Protein AF-A0A1Q6X2Y1-F1 (afdb_monomer)

Mean predicted aligned error: 16.93 Å

pLDDT: mean 74.64, std 21.38, range [36.81, 98.31]

Sequence (107 aa):
MPIQANPRLLVFLVLGSVIAPLLVGLHAPLAQNASTTNQPTFYRDVLPILERHCQSCHRSGGIAPMPFETYEETHPFAEAIRRATLAKSMPPWFADPNVGKFPMTHH

Secondary structure (DSSP, 8-state):
------HHHHHHHHSSSSSSSSSSS----------------IIIIIHHHHHHHTTTTSSTTSSSSS--SSHHHHGGGHHHHHHHHHTT--S-TT--TTSS-------

Structure (mmCIF, N/CA/C/O backbone):
data_AF-A0A1Q6X2Y1-F1
#
_entry.id   AF-A0A1Q6X2Y1-F1
#
loop_
_atom_site.group_PDB
_atom_site.id
_atom_site.type_symbol
_atom_site.label_atom_id
_atom_site.label_alt_id
_atom_site.label_comp_id
_atom_site.label_asym_id
_atom_site.label_entity_id
_atom_site.label_seq_id
_atom_site.pdbx_PDB_ins_code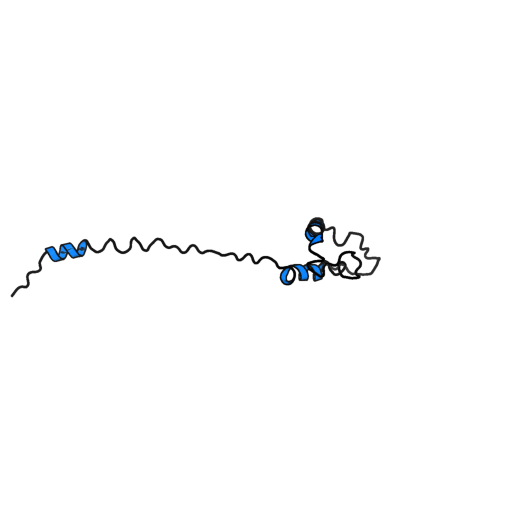
_atom_site.Cartn_x
_atom_site.Cartn_y
_atom_site.Cartn_z
_atom_site.occupancy
_atom_site.B_iso_or_equiv
_atom_site.auth_seq_id
_atom_site.auth_comp_id
_atom_site.auth_asym_id
_atom_site.auth_atom_id
_atom_site.pdbx_PDB_model_num
ATOM 1 N N . MET A 1 1 ? -98.135 -31.931 10.177 1.00 46.22 1 MET A N 1
ATOM 2 C CA . MET A 1 1 ? -98.564 -30.534 9.943 1.00 46.22 1 MET A CA 1
ATOM 3 C C . MET A 1 1 ? -97.370 -29.774 9.373 1.00 46.22 1 MET A C 1
ATOM 5 O O . MET A 1 1 ? -96.287 -29.928 9.924 1.00 46.22 1 MET A O 1
ATOM 9 N N . PRO A 1 2 ? -97.518 -29.112 8.214 1.00 47.09 2 PRO A N 1
ATOM 10 C CA . PRO A 1 2 ? -96.411 -28.743 7.332 1.00 47.09 2 PRO A CA 1
ATOM 11 C C . PRO A 1 2 ? -95.747 -27.427 7.751 1.00 47.09 2 PRO A C 1
ATOM 13 O O . PRO A 1 2 ? -96.415 -26.403 7.862 1.00 47.09 2 PRO A O 1
ATOM 16 N N . ILE A 1 3 ? -94.424 -27.435 7.928 1.00 56.09 3 ILE A N 1
ATOM 17 C CA . ILE A 1 3 ? -93.633 -26.202 7.967 1.00 56.09 3 ILE A CA 1
ATOM 18 C C . ILE A 1 3 ? -93.302 -25.858 6.513 1.00 56.09 3 ILE A C 1
ATOM 20 O O . ILE A 1 3 ? -92.498 -26.510 5.852 1.00 56.09 3 ILE A O 1
ATOM 24 N N . GLN A 1 4 ? -94.030 -24.870 6.012 1.00 55.09 4 GLN A N 1
ATOM 25 C CA . GLN A 1 4 ? -93.979 -24.312 4.669 1.00 55.09 4 GLN A CA 1
ATOM 26 C C . GLN A 1 4 ? -92.621 -23.624 4.440 1.00 55.09 4 GLN A C 1
ATOM 28 O O . GLN A 1 4 ? -92.321 -22.603 5.058 1.00 55.09 4 GLN A O 1
ATOM 33 N N . ALA A 1 5 ? -91.778 -24.187 3.570 1.00 55.31 5 ALA A N 1
ATOM 34 C CA . ALA A 1 5 ? -90.505 -23.578 3.188 1.00 55.31 5 ALA A CA 1
ATOM 35 C C . ALA A 1 5 ? -90.762 -22.325 2.333 1.00 55.31 5 ALA A C 1
ATOM 37 O O . ALA A 1 5 ? -91.390 -22.390 1.276 1.00 55.31 5 ALA A O 1
ATOM 38 N N . ASN A 1 6 ? -90.306 -21.170 2.817 1.00 53.06 6 ASN A N 1
ATOM 39 C CA . ASN A 1 6 ? -90.556 -19.870 2.205 1.00 53.06 6 ASN A CA 1
ATOM 40 C C . ASN A 1 6 ? -89.542 -19.629 1.063 1.00 53.06 6 ASN A C 1
ATOM 42 O O . ASN A 1 6 ? -88.346 -19.503 1.342 1.00 53.06 6 ASN A O 1
ATOM 46 N N . PRO A 1 7 ? -89.964 -19.530 -0.215 1.00 56.47 7 PRO A N 1
ATOM 47 C CA . PRO A 1 7 ? -89.053 -19.461 -1.366 1.00 56.47 7 PRO A CA 1
ATOM 48 C C . PRO A 1 7 ? -88.219 -18.172 -1.415 1.00 56.47 7 PRO A C 1
ATOM 50 O O . PRO A 1 7 ? -87.266 -18.075 -2.180 1.00 56.47 7 PRO A O 1
ATOM 53 N N . ARG A 1 8 ? -88.527 -17.189 -0.559 1.00 53.28 8 ARG A N 1
ATOM 54 C CA . ARG A 1 8 ? -87.706 -15.986 -0.370 1.00 53.28 8 ARG A CA 1
ATOM 55 C C . ARG A 1 8 ? -86.422 -16.241 0.420 1.00 53.28 8 ARG A C 1
ATOM 57 O O . ARG A 1 8 ? -85.462 -15.505 0.229 1.00 53.28 8 ARG A O 1
ATOM 64 N N . LEU A 1 9 ? -86.368 -17.289 1.247 1.00 48.97 9 LEU A N 1
ATOM 65 C CA . LEU A 1 9 ? -85.156 -17.639 1.999 1.00 48.97 9 LEU A CA 1
ATOM 66 C C . LEU A 1 9 ? -84.069 -18.240 1.088 1.00 48.97 9 LEU A C 1
ATOM 68 O O . LEU A 1 9 ? -82.883 -18.109 1.372 1.00 48.97 9 LEU A O 1
ATOM 72 N N . LEU A 1 10 ? -84.474 -18.832 -0.042 1.00 49.25 10 LEU A N 1
ATOM 73 C CA . LEU A 1 10 ? -83.560 -19.342 -1.067 1.00 49.25 10 LEU A CA 1
ATOM 74 C C . LEU A 1 10 ? -82.913 -18.225 -1.899 1.00 49.25 10 LEU A C 1
ATOM 76 O O . LEU A 1 10 ? -81.782 -18.387 -2.342 1.00 49.25 10 LEU A O 1
ATOM 80 N N . VAL A 1 11 ? -83.576 -17.078 -2.080 1.00 49.34 11 VAL A N 1
ATOM 81 C CA . VAL A 1 11 ? -83.034 -15.980 -2.904 1.00 49.34 11 VAL A CA 1
ATOM 82 C C . VAL A 1 11 ? -81.925 -15.210 -2.174 1.00 49.34 11 VAL A C 1
ATOM 84 O O . VAL A 1 11 ? -80.949 -14.802 -2.800 1.00 49.34 11 VAL A O 1
ATOM 87 N N . PHE A 1 12 ? -82.008 -15.068 -0.846 1.00 44.22 12 PHE A N 1
ATOM 88 C CA . PHE A 1 12 ? -80.966 -14.378 -0.070 1.00 44.22 12 PHE A CA 1
ATOM 89 C C . PHE A 1 12 ? -79.683 -15.201 0.131 1.00 44.22 12 PHE A C 1
ATOM 91 O O . PHE A 1 12 ? -78.634 -14.619 0.394 1.00 44.22 12 PHE A O 1
ATOM 98 N N . LEU A 1 13 ? -79.726 -16.527 -0.048 1.00 50.56 13 LEU A N 1
ATOM 99 C CA . LEU A 1 13 ? -78.538 -17.385 0.054 1.00 50.56 13 LEU A CA 1
ATOM 100 C C . LEU A 1 13 ? -77.669 -17.401 -1.214 1.00 50.56 13 LEU A C 1
ATOM 102 O O . LEU A 1 13 ? -76.506 -17.783 -1.132 1.00 50.56 13 LEU A O 1
ATOM 106 N N . VAL A 1 14 ? -78.185 -16.960 -2.368 1.00 48.66 14 VAL A N 1
ATOM 107 C CA . VAL A 1 14 ? -77.431 -17.002 -3.638 1.00 48.66 14 VAL A CA 1
ATOM 108 C C . VAL A 1 14 ? -76.752 -15.665 -3.971 1.00 48.66 14 VAL A C 1
ATOM 110 O O . VAL A 1 14 ? -75.735 -15.661 -4.658 1.00 48.66 14 VAL A O 1
ATOM 113 N N . LEU A 1 15 ? -77.222 -14.527 -3.443 1.00 50.84 15 LEU A N 1
ATOM 114 C CA . LEU A 1 15 ? -76.590 -13.221 -3.721 1.00 50.84 15 LEU A CA 1
ATOM 115 C C . LEU A 1 15 ? -75.473 -12.811 -2.741 1.00 50.84 15 LEU A C 1
ATOM 117 O O . LEU A 1 15 ? -74.772 -11.836 -2.999 1.00 50.84 15 LEU A O 1
ATOM 121 N N . GLY A 1 16 ? -75.286 -13.524 -1.627 1.00 48.50 16 GLY A N 1
ATOM 122 C CA . GLY A 1 16 ? -74.355 -13.132 -0.558 1.00 48.50 16 GLY A CA 1
ATOM 123 C C . GLY A 1 16 ? -72.954 -13.755 -0.606 1.00 48.50 16 GLY A C 1
ATOM 124 O O . GLY A 1 16 ? -72.201 -13.577 0.346 1.00 48.50 16 GLY A O 1
ATOM 125 N N . SER A 1 17 ? -72.590 -14.515 -1.648 1.00 53.91 17 SER A N 1
ATOM 126 C CA . SER A 1 17 ? -71.374 -15.357 -1.636 1.00 53.91 17 SER A CA 1
ATOM 127 C C . SER A 1 17 ? -70.460 -15.201 -2.860 1.00 53.91 17 SER A C 1
ATOM 129 O O . SER A 1 17 ? -69.799 -16.146 -3.272 1.00 53.91 17 SER A O 1
ATOM 131 N N . VAL A 1 18 ? -70.386 -14.007 -3.461 1.00 49.06 18 VAL A N 1
ATOM 132 C CA . VAL A 1 18 ? -69.416 -13.766 -4.557 1.00 49.06 18 VAL A CA 1
ATOM 133 C C . VAL A 1 18 ? -68.519 -12.541 -4.345 1.00 49.06 18 VAL A C 1
ATOM 135 O O . VAL A 1 18 ? -67.641 -12.282 -5.157 1.00 49.06 18 VAL A O 1
ATOM 138 N N . ILE A 1 19 ? -68.647 -11.807 -3.232 1.00 53.00 19 ILE A N 1
ATOM 139 C CA . ILE A 1 19 ? -67.833 -10.591 -2.992 1.00 53.00 19 ILE A CA 1
ATOM 140 C C . ILE A 1 19 ? -66.670 -10.833 -2.001 1.00 53.00 19 ILE A C 1
ATOM 142 O O . ILE A 1 19 ? -65.950 -9.909 -1.646 1.00 53.00 19 ILE A O 1
ATOM 146 N N . ALA A 1 20 ? -66.434 -12.068 -1.543 1.00 50.47 20 ALA A N 1
ATOM 147 C CA . ALA A 1 20 ? -65.526 -12.306 -0.413 1.00 50.47 20 ALA A CA 1
ATOM 148 C C . ALA A 1 20 ? -64.067 -12.727 -0.714 1.00 50.47 20 ALA A C 1
ATOM 150 O O . ALA A 1 20 ? -63.268 -12.581 0.207 1.00 50.47 20 ALA A O 1
ATOM 151 N N . PRO A 1 21 ? -63.633 -13.180 -1.914 1.00 45.81 21 PRO A N 1
ATOM 152 C CA . PRO A 1 21 ? -62.208 -13.467 -2.108 1.00 45.81 21 PRO A CA 1
ATOM 153 C C . PRO A 1 21 ? -61.522 -12.611 -3.184 1.00 45.81 21 PRO A C 1
ATOM 155 O O . PRO A 1 21 ? -60.437 -12.976 -3.621 1.00 45.81 21 PRO A O 1
ATOM 158 N N . LEU A 1 22 ? -62.091 -11.481 -3.628 1.00 49.91 22 LEU A N 1
ATOM 159 C CA . LEU A 1 22 ? -61.443 -10.651 -4.664 1.00 49.91 22 LEU A CA 1
ATOM 160 C C . LEU A 1 22 ? -60.497 -9.559 -4.119 1.00 49.91 22 LEU A C 1
ATOM 162 O O . LEU A 1 22 ? -59.843 -8.877 -4.898 1.00 49.91 22 LEU A O 1
ATOM 166 N N . LEU A 1 23 ? -60.368 -9.401 -2.796 1.00 53.59 23 LEU A N 1
ATOM 167 C CA . LEU A 1 23 ? -59.467 -8.407 -2.179 1.00 53.59 23 LEU A CA 1
ATOM 168 C C . LEU A 1 23 ? -58.220 -9.005 -1.501 1.00 53.59 23 LEU A C 1
ATOM 170 O O . LEU A 1 23 ? -57.428 -8.264 -0.928 1.00 53.59 23 LEU A O 1
ATOM 174 N N . VAL A 1 24 ? -58.000 -10.323 -1.583 1.00 55.88 24 VAL A N 1
ATOM 175 C CA . VAL A 1 24 ? -56.853 -11.000 -0.928 1.00 55.88 24 VAL A CA 1
ATOM 176 C C . VAL A 1 24 ? -55.783 -11.455 -1.940 1.00 55.88 24 VAL A C 1
ATOM 178 O O . VAL A 1 24 ? -54.823 -12.125 -1.586 1.00 55.88 24 VAL A O 1
ATOM 181 N N . GLY A 1 25 ? -55.906 -11.080 -3.217 1.00 51.94 25 GLY A N 1
ATOM 182 C CA . GLY A 1 25 ? -54.996 -11.537 -4.279 1.00 51.94 25 GLY A CA 1
ATOM 183 C C . GLY A 1 25 ? -53.764 -10.663 -4.545 1.00 51.94 25 GLY A C 1
ATOM 184 O O . GLY A 1 25 ? -52.942 -11.042 -5.373 1.00 51.94 25 GLY A O 1
ATOM 185 N N . LEU A 1 26 ? -53.625 -9.497 -3.900 1.00 61.94 26 LEU A N 1
ATOM 186 C CA . LEU A 1 26 ? -52.683 -8.455 -4.345 1.00 61.94 26 LEU A CA 1
ATOM 187 C C . LEU A 1 26 ? -51.579 -8.083 -3.344 1.00 61.94 26 LEU A C 1
ATOM 189 O O . LEU A 1 26 ? -51.121 -6.947 -3.320 1.00 61.94 26 LEU A O 1
ATOM 193 N N . HIS A 1 27 ? -51.114 -9.032 -2.537 1.00 60.94 27 HIS A N 1
ATOM 194 C CA . HIS A 1 27 ? -49.902 -8.836 -1.737 1.00 60.94 27 HIS A CA 1
ATOM 195 C C . HIS A 1 27 ? -48.867 -9.885 -2.125 1.00 60.94 27 HIS A C 1
ATOM 197 O O . HIS A 1 27 ? -48.540 -10.780 -1.351 1.00 60.94 27 HIS A O 1
ATOM 203 N N . ALA A 1 28 ? -48.361 -9.784 -3.357 1.00 67.75 28 ALA A N 1
ATOM 204 C CA . ALA A 1 28 ? -47.085 -10.407 -3.672 1.00 67.75 28 ALA A CA 1
ATOM 205 C C . ALA A 1 28 ? -46.040 -9.762 -2.745 1.00 67.75 28 ALA A C 1
ATOM 207 O O . ALA A 1 28 ? -45.874 -8.538 -2.809 1.00 67.75 28 ALA A O 1
ATOM 208 N N . PRO A 1 29 ? -45.354 -10.515 -1.862 1.00 65.56 29 PRO A N 1
ATOM 209 C CA . PRO A 1 29 ? -44.219 -9.946 -1.170 1.00 65.56 29 PRO A CA 1
ATOM 210 C C . PRO A 1 29 ? -43.199 -9.634 -2.262 1.00 65.56 29 PRO A C 1
ATOM 212 O O . PRO A 1 29 ? -42.714 -10.542 -2.939 1.00 65.56 29 PRO A O 1
ATOM 215 N N . LEU A 1 30 ? -42.897 -8.351 -2.481 1.00 66.44 30 LEU A N 1
ATOM 216 C CA . LEU A 1 30 ? -41.660 -8.013 -3.166 1.00 66.44 30 LEU A CA 1
ATOM 217 C C . LEU A 1 30 ? -40.561 -8.641 -2.317 1.00 66.44 30 LEU A C 1
ATOM 219 O O . LEU A 1 30 ? -40.300 -8.187 -1.202 1.00 66.44 30 LEU A O 1
ATOM 223 N N . ALA A 1 31 ? -39.976 -9.725 -2.821 1.00 67.12 31 ALA A N 1
ATOM 224 C CA . ALA A 1 31 ? -38.737 -10.256 -2.301 1.00 67.12 31 ALA A CA 1
ATOM 225 C C . ALA A 1 31 ? -37.706 -9.137 -2.458 1.00 67.12 31 ALA A C 1
ATOM 227 O O . ALA A 1 31 ? -37.113 -8.944 -3.518 1.00 67.12 31 ALA A O 1
ATOM 228 N N . GLN A 1 32 ? -37.563 -8.329 -1.409 1.00 63.38 32 GLN A N 1
ATOM 229 C CA . GLN A 1 32 ? -36.459 -7.408 -1.275 1.00 63.38 32 GLN A CA 1
ATOM 230 C C . GLN A 1 32 ? -35.245 -8.296 -1.061 1.00 63.38 32 GLN A C 1
ATOM 232 O O . GLN A 1 32 ? -34.908 -8.652 0.068 1.00 63.38 32 GLN A O 1
ATOM 237 N N . ASN A 1 33 ? -34.602 -8.691 -2.160 1.00 64.50 33 ASN A N 1
ATOM 238 C CA . ASN A 1 33 ? -33.214 -9.107 -2.118 1.00 64.50 33 ASN A CA 1
ATOM 239 C C . ASN A 1 33 ? -32.423 -7.872 -1.689 1.00 64.50 33 ASN A C 1
ATOM 241 O O . ASN A 1 33 ? -31.860 -7.151 -2.515 1.00 64.50 33 ASN A O 1
ATOM 245 N N . ALA A 1 34 ? -32.416 -7.613 -0.380 1.00 64.50 34 ALA A N 1
ATOM 246 C CA . ALA A 1 34 ? -31.430 -6.784 0.269 1.00 64.50 34 ALA A CA 1
ATOM 247 C C . ALA A 1 34 ? -30.102 -7.501 0.047 1.00 64.50 34 ALA A C 1
ATOM 249 O O . ALA A 1 34 ? -29.654 -8.319 0.846 1.00 64.50 34 ALA A O 1
ATOM 250 N N . SER A 1 35 ? -29.513 -7.245 -1.117 1.00 63.47 35 SER A N 1
ATOM 251 C CA . SER A 1 35 ? -28.121 -7.539 -1.372 1.00 63.47 35 SER A CA 1
ATOM 252 C C . SER A 1 35 ? -27.389 -6.618 -0.419 1.00 63.47 35 SER A C 1
ATOM 254 O O . SER A 1 35 ? -27.190 -5.439 -0.705 1.00 63.47 35 SER A O 1
ATOM 256 N N . THR A 1 36 ? -27.094 -7.114 0.779 1.00 64.31 36 THR A N 1
ATOM 257 C CA . THR A 1 36 ? -26.158 -6.462 1.677 1.00 64.31 36 THR A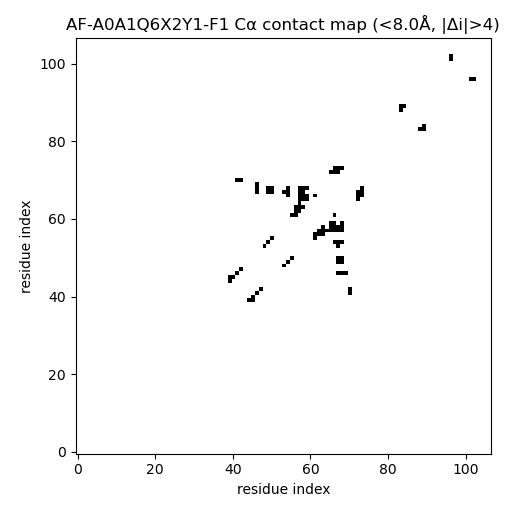 CA 1
ATOM 258 C C . THR A 1 36 ? -24.820 -6.525 0.964 1.00 64.31 36 THR A C 1
ATOM 260 O O . THR A 1 36 ? -24.064 -7.482 1.132 1.00 64.31 36 THR A O 1
ATOM 263 N N . THR A 1 37 ? -24.555 -5.545 0.102 1.00 67.94 37 THR A N 1
ATOM 264 C CA . THR A 1 37 ? -23.217 -5.277 -0.405 1.00 67.94 37 THR A CA 1
ATOM 265 C C . THR A 1 37 ? -22.419 -4.875 0.819 1.00 67.94 37 THR A C 1
ATOM 267 O O . THR A 1 37 ? -22.429 -3.720 1.240 1.00 67.94 37 THR A O 1
ATOM 270 N N . ASN A 1 38 ? -21.846 -5.878 1.479 1.00 83.44 38 ASN A N 1
ATOM 271 C CA . ASN A 1 38 ? -21.020 -5.687 2.648 1.00 83.44 38 ASN A CA 1
ATOM 272 C C . ASN A 1 38 ? -19.821 -4.871 2.178 1.00 83.44 38 ASN A C 1
ATOM 274 O O . ASN A 1 38 ? -18.987 -5.379 1.426 1.00 83.44 38 ASN A O 1
ATOM 278 N N . GLN A 1 39 ? -19.804 -3.588 2.539 1.00 89.12 39 GLN A N 1
ATOM 279 C CA . GLN A 1 39 ? -18.731 -2.699 2.132 1.00 89.12 39 GLN A CA 1
ATOM 280 C C . GLN A 1 39 ? -17.414 -3.268 2.664 1.00 89.12 39 GLN A C 1
ATOM 282 O O . GLN A 1 39 ? -17.359 -3.678 3.831 1.00 89.12 39 GLN A O 1
ATOM 287 N N . PRO A 1 40 ? -16.371 -3.346 1.825 1.00 92.44 40 PRO A N 1
ATOM 288 C CA . PRO A 1 40 ? -15.093 -3.845 2.282 1.00 92.44 40 PRO A CA 1
ATOM 289 C C . PRO A 1 40 ? -14.563 -2.932 3.389 1.00 92.44 40 PRO A C 1
ATOM 291 O O . PRO A 1 40 ? -14.638 -1.705 3.292 1.00 92.44 40 PRO A O 1
ATOM 294 N N . THR A 1 41 ? -14.028 -3.528 4.446 1.00 96.19 41 THR A N 1
ATOM 295 C CA . THR A 1 41 ? -13.334 -2.810 5.513 1.00 96.19 41 THR A CA 1
ATOM 296 C C . THR A 1 41 ? -11.837 -3.037 5.387 1.00 96.19 41 THR A C 1
ATOM 298 O O . THR A 1 41 ? -11.384 -4.091 4.936 1.00 96.19 41 THR A O 1
ATOM 301 N N . PHE A 1 42 ? -11.047 -2.037 5.787 1.00 97.12 42 PHE A N 1
ATOM 302 C CA . PHE A 1 42 ? -9.599 -2.076 5.595 1.00 97.12 42 PHE A CA 1
ATOM 303 C C . PHE A 1 42 ? -8.968 -3.323 6.224 1.00 97.12 42 PHE A C 1
ATOM 305 O O . PHE A 1 42 ? -8.348 -4.114 5.525 1.00 97.12 42 PHE A O 1
ATOM 312 N N . TYR A 1 43 ? -9.192 -3.548 7.518 1.00 97.12 43 TYR A N 1
ATOM 313 C CA . TYR A 1 43 ? -8.560 -4.655 8.237 1.00 97.12 43 TYR A CA 1
ATOM 314 C C . TYR A 1 43 ? -9.077 -6.040 7.831 1.00 97.12 43 TYR A C 1
ATOM 316 O O . TYR A 1 43 ? -8.312 -6.998 7.855 1.00 97.12 43 TYR A O 1
ATOM 324 N N . ARG A 1 44 ? -10.361 -6.167 7.464 1.00 97.00 44 ARG A N 1
ATOM 325 C CA . ARG A 1 44 ? -10.944 -7.467 7.094 1.00 97.00 44 ARG A CA 1
ATOM 326 C C . ARG A 1 44 ? -10.577 -7.868 5.669 1.00 97.00 44 ARG A C 1
ATOM 328 O O . ARG A 1 44 ? -10.283 -9.033 5.430 1.00 97.00 44 ARG A O 1
ATOM 335 N N . ASP A 1 45 ? -10.647 -6.925 4.732 1.00 97.31 45 ASP A N 1
ATOM 336 C CA . ASP A 1 45 ? -10.637 -7.240 3.300 1.00 97.31 45 ASP A CA 1
ATOM 337 C C . ASP A 1 45 ? -9.394 -6.732 2.574 1.00 97.31 45 ASP A C 1
ATOM 339 O O . ASP A 1 45 ? -8.939 -7.372 1.632 1.00 97.31 45 ASP A O 1
ATOM 343 N N . VAL A 1 46 ? -8.843 -5.587 2.982 1.00 97.19 46 VAL A N 1
ATOM 344 C CA . VAL A 1 46 ? -7.762 -4.918 2.241 1.00 97.19 46 VAL A CA 1
ATOM 345 C C . VAL A 1 46 ? -6.392 -5.304 2.788 1.00 97.19 46 VAL A C 1
ATOM 347 O O . VAL A 1 46 ? -5.518 -5.705 2.021 1.00 97.19 46 VAL A O 1
ATOM 350 N N . LEU A 1 47 ? -6.204 -5.224 4.105 1.00 98.12 47 LEU A N 1
ATOM 351 C CA . LEU A 1 47 ? -4.927 -5.491 4.759 1.00 98.12 47 LEU A CA 1
ATOM 352 C C . LEU A 1 47 ? -4.375 -6.890 4.426 1.00 98.12 47 LEU A C 1
ATOM 354 O O . LEU A 1 47 ? -3.221 -6.949 4.007 1.00 98.12 47 LEU A O 1
ATOM 358 N N . PRO A 1 48 ? -5.165 -7.988 4.439 1.00 98.31 48 PRO A N 1
ATOM 359 C CA . PRO A 1 48 ? -4.643 -9.310 4.076 1.00 98.31 48 PRO A CA 1
ATOM 360 C C . PRO A 1 48 ? -4.120 -9.408 2.632 1.00 98.31 48 PRO A C 1
ATOM 362 O O . PRO A 1 48 ? -3.237 -10.215 2.333 1.00 98.31 48 PRO A O 1
ATOM 365 N N . ILE A 1 49 ? -4.658 -8.598 1.712 1.00 97.50 49 ILE A N 1
ATOM 366 C CA . ILE A 1 49 ? -4.186 -8.528 0.320 1.00 97.50 49 ILE A CA 1
ATOM 367 C C . ILE A 1 49 ? -2.837 -7.804 0.273 1.00 97.50 49 ILE A C 1
ATOM 369 O O . ILE A 1 49 ? -1.908 -8.266 -0.394 1.00 97.50 49 ILE A O 1
ATOM 373 N N . LEU A 1 50 ? -2.719 -6.690 0.999 1.00 97.31 50 LEU A N 1
ATOM 374 C CA . LEU A 1 50 ? -1.489 -5.903 1.081 1.00 97.31 50 LEU A CA 1
ATOM 375 C C . LEU A 1 50 ? -0.367 -6.692 1.757 1.00 97.31 50 LEU A C 1
ATOM 377 O O . LEU A 1 50 ? 0.745 -6.718 1.233 1.00 97.31 50 LEU A O 1
ATOM 381 N N . GLU A 1 51 ? -0.658 -7.395 2.849 1.00 97.75 51 GLU A N 1
ATOM 382 C CA . GLU A 1 51 ? 0.272 -8.301 3.536 1.00 97.75 51 GLU A CA 1
ATOM 383 C C . GLU A 1 51 ? 0.839 -9.354 2.580 1.00 97.75 51 GLU A C 1
ATOM 385 O O . GLU A 1 51 ? 2.052 -9.558 2.512 1.00 97.75 51 GLU A O 1
ATOM 390 N N . ARG A 1 52 ? -0.030 -9.990 1.784 1.00 96.00 52 ARG A N 1
ATOM 391 C CA . ARG A 1 52 ? 0.361 -11.084 0.886 1.00 96.00 52 ARG A CA 1
ATOM 392 C C . ARG A 1 52 ? 1.150 -10.618 -0.336 1.00 96.00 52 ARG A C 1
ATOM 394 O O . ARG A 1 52 ? 2.030 -11.342 -0.793 1.00 96.00 52 ARG A O 1
ATOM 401 N N . HIS A 1 53 ? 0.811 -9.460 -0.899 1.00 94.50 53 HIS A N 1
ATOM 402 C CA . HIS A 1 53 ? 1.291 -9.068 -2.230 1.00 94.50 53 HIS A CA 1
ATOM 403 C C . HIS A 1 53 ? 2.140 -7.796 -2.264 1.00 94.50 53 HIS A C 1
ATOM 405 O O . HIS A 1 53 ? 2.825 -7.561 -3.257 1.00 94.50 53 HIS A O 1
ATOM 411 N N . CYS A 1 54 ? 2.099 -6.962 -1.226 1.00 95.25 54 CYS A N 1
ATOM 412 C CA . CYS A 1 54 ? 2.735 -5.644 -1.240 1.00 95.25 54 CYS A CA 1
ATOM 413 C C . CYS A 1 54 ? 3.771 -5.479 -0.123 1.00 95.25 54 CYS A C 1
ATOM 415 O O . CYS A 1 54 ? 4.849 -4.931 -0.364 1.00 95.25 54 CYS A O 1
ATOM 417 N N . GLN A 1 55 ? 3.489 -5.969 1.084 1.00 96.12 55 GLN A N 1
ATOM 418 C CA . GLN A 1 55 ? 4.321 -5.738 2.270 1.00 96.12 55 GLN A CA 1
ATOM 419 C C . GLN A 1 55 ? 5.644 -6.519 2.282 1.00 96.12 55 GLN A C 1
ATOM 421 O O . GLN A 1 55 ? 6.504 -6.247 3.117 1.00 96.12 55 GLN A O 1
ATOM 426 N N . SER A 1 56 ? 5.887 -7.412 1.316 1.00 92.44 56 SER A N 1
ATOM 427 C CA . SER A 1 56 ? 7.239 -7.942 1.082 1.00 92.44 56 SER A CA 1
ATOM 428 C C . SER A 1 56 ? 8.248 -6.820 0.797 1.00 92.44 56 SER A C 1
ATOM 430 O O . SER A 1 56 ? 9.424 -6.947 1.136 1.00 92.44 56 SER A O 1
ATOM 432 N N . CYS A 1 57 ? 7.785 -5.711 0.207 1.00 93.44 57 CYS A N 1
ATOM 433 C CA . CYS A 1 57 ? 8.580 -4.511 -0.055 1.00 93.44 57 CYS A CA 1
ATOM 434 C C . CYS A 1 57 ? 8.054 -3.272 0.692 1.00 93.44 57 CYS A C 1
ATOM 436 O O . CYS A 1 57 ? 8.859 -2.476 1.172 1.00 93.44 57 CYS A O 1
ATOM 438 N N . HIS A 1 58 ? 6.730 -3.123 0.805 1.00 96.06 58 HIS A N 1
ATOM 439 C CA . HIS A 1 58 ? 6.016 -1.984 1.403 1.00 96.06 58 HIS A CA 1
ATOM 440 C C . HIS A 1 58 ? 5.686 -2.192 2.885 1.00 96.06 58 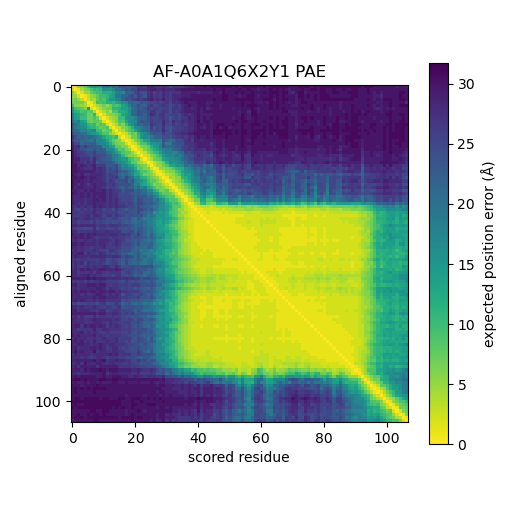HIS A C 1
ATOM 442 O O . HIS A 1 58 ? 4.524 -2.195 3.290 1.00 96.06 58 HIS A O 1
ATOM 448 N N . ARG A 1 59 ? 6.724 -2.374 3.695 1.00 95.69 59 ARG A N 1
ATOM 449 C CA . ARG A 1 59 ? 6.649 -2.489 5.159 1.00 95.69 59 ARG A CA 1
ATOM 450 C C . ARG A 1 59 ? 7.568 -1.470 5.810 1.00 95.69 59 ARG A C 1
ATOM 452 O O . ARG A 1 59 ? 8.512 -1.007 5.163 1.00 95.69 59 ARG A O 1
ATOM 459 N N . SER A 1 60 ? 7.349 -1.159 7.082 1.00 96.19 60 SER A N 1
ATOM 460 C CA . SER A 1 60 ? 8.244 -0.275 7.823 1.00 96.19 60 SER A CA 1
ATOM 461 C C . SER A 1 60 ? 9.678 -0.822 7.832 1.00 96.19 60 SER A C 1
ATOM 463 O O . SER A 1 60 ? 9.921 -2.010 8.077 1.00 96.19 60 SER A O 1
ATOM 465 N N . GLY A 1 61 ? 10.635 0.041 7.477 1.00 92.12 61 GLY A N 1
ATOM 466 C CA . GLY A 1 61 ? 12.046 -0.321 7.294 1.00 92.12 61 GLY A CA 1
ATOM 467 C C . GLY A 1 61 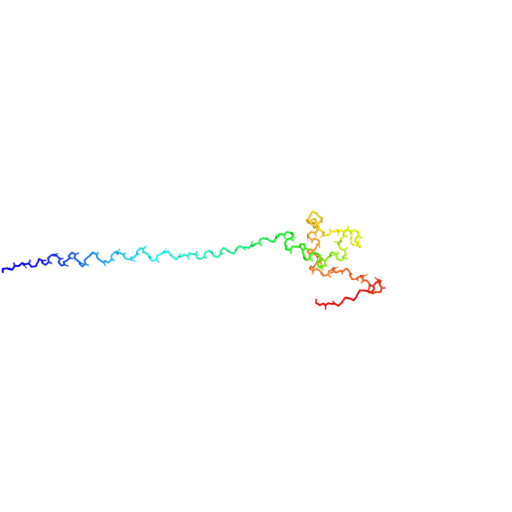? 12.339 -1.209 6.074 1.00 92.12 61 GLY A C 1
ATOM 468 O O . GLY A 1 61 ? 13.451 -1.720 5.954 1.00 92.12 61 GLY A O 1
ATOM 469 N N . GLY A 1 62 ? 11.357 -1.429 5.194 1.00 89.56 62 GLY A N 1
ATOM 470 C CA . GLY A 1 62 ? 11.513 -2.158 3.938 1.00 89.56 62 GLY A CA 1
ATOM 471 C C . GLY A 1 62 ? 12.200 -1.343 2.838 1.00 89.56 62 GLY A C 1
ATOM 472 O O . GLY A 1 62 ? 12.598 -0.196 3.030 1.00 89.56 62 GLY A O 1
ATOM 473 N N . ILE A 1 63 ? 12.335 -1.951 1.655 1.00 91.50 63 ILE A N 1
ATOM 474 C CA . ILE A 1 63 ? 12.956 -1.302 0.488 1.00 91.50 63 ILE A CA 1
ATOM 475 C C . ILE A 1 63 ? 12.064 -0.220 -0.135 1.00 91.50 63 ILE A C 1
ATOM 477 O O . ILE A 1 63 ? 12.572 0.718 -0.747 1.00 91.50 63 ILE A O 1
ATOM 481 N N . ALA A 1 64 ? 10.739 -0.341 -0.006 1.00 92.31 64 ALA A N 1
ATOM 482 C CA . ALA A 1 64 ? 9.826 0.672 -0.508 1.00 92.31 64 ALA A CA 1
ATOM 483 C C . ALA A 1 64 ? 9.633 1.787 0.537 1.00 92.31 64 ALA A C 1
ATOM 485 O O . ALA A 1 64 ? 9.496 1.498 1.724 1.00 92.31 64 ALA A O 1
ATOM 486 N N . PRO A 1 65 ? 9.563 3.062 0.113 1.00 91.56 65 PRO A N 1
ATOM 487 C CA . PRO A 1 65 ? 9.529 4.205 1.029 1.00 91.56 65 PRO A CA 1
ATOM 488 C C . PRO A 1 65 ? 8.189 4.387 1.757 1.00 91.56 65 PRO A C 1
ATOM 490 O O . PRO A 1 65 ? 8.112 5.179 2.690 1.00 91.56 65 PRO A O 1
ATOM 493 N N . MET A 1 66 ? 7.135 3.685 1.323 1.00 94.94 66 MET A N 1
ATOM 494 C CA . MET A 1 66 ? 5.792 3.798 1.891 1.00 94.94 66 MET A CA 1
ATOM 495 C C . MET A 1 66 ? 5.362 2.452 2.490 1.00 94.94 66 MET A C 1
ATOM 497 O O . MET A 1 66 ? 5.224 1.493 1.718 1.00 94.94 66 MET A O 1
ATOM 501 N N . PRO A 1 67 ? 5.140 2.360 3.814 1.00 96.88 67 PRO A N 1
ATOM 502 C CA . PRO A 1 67 ? 4.556 1.176 4.432 1.00 96.88 67 PRO A CA 1
ATOM 503 C C . PRO A 1 67 ? 3.054 1.104 4.136 1.00 96.88 67 PRO A C 1
ATOM 505 O O . PRO A 1 67 ? 2.370 2.124 4.109 1.00 96.88 6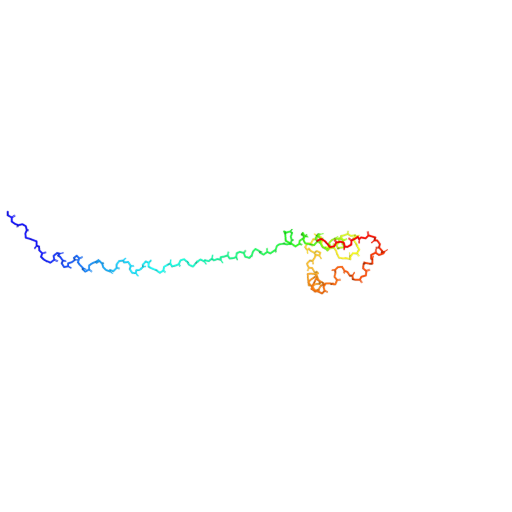7 PRO A O 1
ATOM 508 N N . PHE A 1 68 ? 2.534 -0.101 3.913 1.00 97.50 68 PHE A N 1
ATOM 509 C CA . PHE A 1 68 ? 1.099 -0.356 3.741 1.00 97.50 68 PHE A CA 1
ATOM 510 C C . PHE A 1 68 ? 0.563 -1.246 4.869 1.00 97.50 68 PHE A C 1
ATOM 512 O O . PHE A 1 68 ? -0.133 -2.231 4.617 1.00 97.50 68 PHE A O 1
ATOM 519 N N . GLU A 1 69 ? 0.954 -0.939 6.108 1.00 97.06 69 GLU A N 1
ATOM 520 C CA . GLU A 1 69 ? 0.663 -1.740 7.308 1.00 97.06 69 GLU A CA 1
ATOM 521 C C . GLU A 1 69 ? -0.599 -1.242 8.031 1.00 97.06 69 GLU A C 1
ATOM 523 O O . GLU A 1 69 ? -1.334 -2.031 8.625 1.00 97.06 69 GLU A O 1
ATOM 528 N N . THR A 1 70 ? -0.907 0.052 7.922 1.00 98.06 70 THR A N 1
ATOM 529 C CA . THR A 1 70 ? -2.100 0.675 8.515 1.00 98.06 70 THR A CA 1
ATOM 530 C C . THR A 1 70 ? -2.968 1.391 7.481 1.00 98.06 70 THR A C 1
ATOM 532 O O . THR A 1 70 ? -2.551 1.651 6.344 1.00 98.06 70 THR A O 1
ATOM 535 N N . TYR A 1 71 ? -4.205 1.716 7.868 1.00 97.88 71 TYR A N 1
ATOM 536 C CA . TYR A 1 71 ? -5.125 2.457 7.007 1.00 97.88 71 TYR A CA 1
ATOM 537 C C . TYR A 1 71 ? -4.593 3.863 6.727 1.00 97.88 71 TYR A C 1
ATOM 539 O O . TYR A 1 71 ? -4.623 4.321 5.587 1.00 97.88 71 TYR A O 1
ATOM 547 N N . GLU A 1 72 ? -4.067 4.523 7.753 1.00 98.12 72 GLU A N 1
ATOM 548 C CA . GLU A 1 72 ? -3.555 5.890 7.713 1.00 98.12 72 GLU A CA 1
ATOM 549 C C . GLU A 1 72 ? -2.371 6.020 6.752 1.00 98.12 72 GLU A C 1
ATOM 551 O O . GLU A 1 72 ? -2.285 6.996 6.007 1.00 98.12 72 GLU A O 1
ATOM 556 N N . GLU A 1 73 ? -1.491 5.020 6.723 1.00 97.38 73 GLU A N 1
ATOM 557 C CA . GLU A 1 73 ? -0.348 4.982 5.807 1.00 97.38 73 GLU A CA 1
ATOM 558 C C . GLU A 1 73 ? -0.768 4.622 4.378 1.00 97.38 73 GLU A C 1
ATOM 560 O O . GLU A 1 73 ? -0.228 5.168 3.417 1.00 97.38 73 GLU A O 1
ATOM 565 N N . THR A 1 74 ? -1.748 3.727 4.219 1.00 97.88 74 THR A N 1
ATOM 566 C CA . THR A 1 74 ? -2.147 3.196 2.906 1.00 97.88 74 THR A CA 1
ATOM 567 C C . THR A 1 74 ? -3.108 4.119 2.157 1.00 97.88 74 THR A C 1
ATOM 569 O O . THR A 1 74 ? -2.980 4.301 0.944 1.00 97.88 74 THR A O 1
ATOM 572 N N . HIS A 1 75 ? -4.087 4.704 2.852 1.00 97.56 75 HIS A N 1
ATOM 573 C CA . HIS A 1 75 ? -5.181 5.477 2.256 1.00 97.56 75 HIS A CA 1
ATOM 574 C C . HIS A 1 75 ? -4.709 6.606 1.315 1.00 97.56 75 HIS A C 1
ATOM 576 O O . HIS A 1 75 ? -5.247 6.701 0.208 1.00 97.56 75 HIS A O 1
ATOM 582 N N . PRO A 1 76 ? -3.671 7.403 1.647 1.00 98.00 76 PRO A N 1
ATOM 583 C CA . PRO A 1 76 ? -3.150 8.435 0.745 1.00 98.00 76 PRO A CA 1
ATOM 584 C C . PRO A 1 76 ? -2.657 7.902 -0.611 1.00 98.00 76 PRO A C 1
ATOM 586 O O . PRO A 1 76 ? -2.627 8.642 -1.595 1.00 98.00 76 PRO A O 1
ATOM 589 N N . PHE A 1 77 ? -2.290 6.620 -0.686 1.00 97.69 77 PHE A N 1
ATOM 590 C CA . PHE A 1 77 ? -1.752 5.977 -1.885 1.00 97.69 77 PHE A CA 1
ATOM 591 C C . PHE A 1 77 ? -2.785 5.154 -2.653 1.00 97.69 77 PHE A C 1
ATOM 593 O O . PHE A 1 77 ? -2.423 4.557 -3.665 1.00 97.69 77 PHE A O 1
ATOM 600 N N . ALA A 1 78 ? -4.058 5.137 -2.248 1.00 97.25 78 ALA A N 1
ATOM 601 C CA . ALA A 1 78 ? -5.083 4.286 -2.860 1.00 97.25 78 ALA A CA 1
ATOM 602 C C . ALA A 1 78 ? -5.153 4.422 -4.397 1.00 97.25 78 ALA A C 1
ATOM 604 O O . ALA A 1 78 ? -5.122 3.420 -5.115 1.00 97.25 78 ALA A O 1
ATOM 605 N N . GLU A 1 79 ? -5.147 5.650 -4.931 1.00 97.94 79 GLU A N 1
ATOM 606 C CA . GLU A 1 79 ? -5.165 5.866 -6.388 1.00 97.94 79 GLU A CA 1
ATOM 607 C C . GLU A 1 79 ? -3.838 5.476 -7.060 1.00 97.94 79 GLU A C 1
ATOM 609 O O . GLU A 1 79 ? -3.815 5.021 -8.205 1.00 97.94 79 GLU A O 1
ATOM 614 N N . ALA A 1 80 ? -2.707 5.621 -6.366 1.00 96.25 80 ALA A N 1
ATOM 615 C CA . ALA A 1 80 ? -1.416 5.167 -6.877 1.00 96.25 80 ALA A CA 1
ATOM 616 C C . ALA A 1 80 ? -1.355 3.633 -6.949 1.00 96.25 80 ALA A C 1
ATOM 618 O O . ALA A 1 80 ? -0.951 3.094 -7.979 1.00 96.25 80 ALA A O 1
ATOM 619 N N . ILE A 1 81 ? -1.829 2.940 -5.910 1.00 96.44 81 ILE A N 1
ATOM 620 C CA . ILE A 1 81 ? -1.950 1.477 -5.856 1.00 96.44 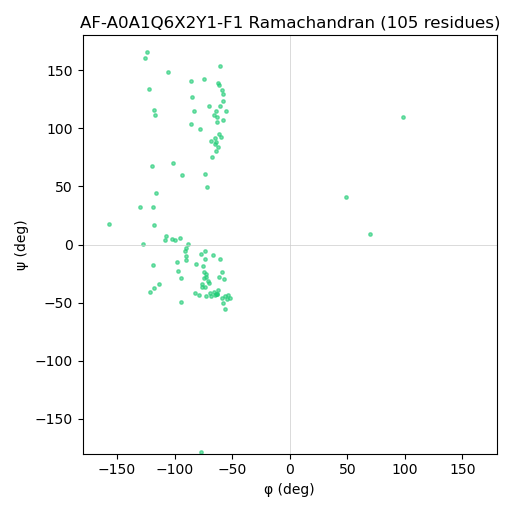81 ILE A CA 1
ATOM 621 C C . ILE A 1 81 ? -2.853 0.986 -6.990 1.00 96.44 81 ILE A C 1
ATOM 623 O O . ILE A 1 81 ? -2.486 0.065 -7.722 1.00 96.44 81 ILE A O 1
ATOM 627 N N . ARG A 1 82 ? -4.003 1.633 -7.208 1.00 96.69 82 ARG A N 1
ATOM 628 C CA . ARG A 1 82 ? -4.907 1.304 -8.318 1.00 96.69 82 ARG A CA 1
ATOM 629 C C . ARG A 1 82 ? -4.212 1.429 -9.674 1.00 96.69 82 ARG A C 1
ATOM 631 O O . ARG A 1 82 ? -4.260 0.502 -10.478 1.00 96.69 82 ARG A O 1
ATOM 638 N N . ARG A 1 83 ? -3.541 2.550 -9.942 1.00 96.81 83 ARG A N 1
ATOM 639 C CA . ARG A 1 83 ? -2.827 2.745 -11.216 1.00 96.81 83 ARG A CA 1
ATOM 640 C C . ARG A 1 83 ? -1.694 1.737 -11.397 1.00 96.81 83 ARG A C 1
ATOM 642 O O . ARG A 1 83 ? -1.562 1.182 -12.483 1.00 96.81 83 ARG A O 1
ATOM 649 N N . ALA A 1 84 ? -0.921 1.469 -10.347 1.00 93.81 84 ALA A N 1
ATOM 650 C CA . ALA A 1 84 ? 0.198 0.532 -10.391 1.00 93.81 84 ALA A CA 1
ATOM 651 C C . ALA A 1 84 ? -0.253 -0.918 -10.622 1.00 93.81 84 ALA A C 1
ATOM 653 O O . ALA A 1 84 ? 0.362 -1.635 -11.411 1.00 93.81 84 ALA A O 1
ATOM 654 N N . THR A 1 85 ? -1.346 -1.343 -9.981 1.00 93.50 85 THR A N 1
ATOM 655 C CA . THR A 1 85 ? -1.914 -2.690 -10.165 1.00 93.50 85 THR A CA 1
ATOM 656 C C . THR A 1 85 ? -2.534 -2.858 -11.551 1.00 93.50 85 THR A C 1
ATOM 658 O O . THR A 1 85 ? -2.274 -3.863 -12.209 1.00 93.50 85 THR A O 1
ATOM 661 N N . LEU A 1 86 ? -3.266 -1.855 -12.054 1.00 95.00 86 LEU A N 1
ATOM 662 C CA . LEU A 1 86 ? -3.809 -1.867 -13.419 1.00 95.00 86 LEU A CA 1
ATOM 663 C C . LEU A 1 86 ? -2.707 -1.891 -14.485 1.00 95.00 86 LEU A C 1
ATOM 665 O O . LEU A 1 86 ? -2.807 -2.640 -15.455 1.00 95.00 86 LEU A O 1
ATOM 669 N N . ALA A 1 87 ? -1.647 -1.104 -14.296 1.00 94.19 87 ALA A N 1
ATOM 670 C CA . ALA A 1 87 ? -0.500 -1.069 -15.200 1.00 94.19 87 ALA A CA 1
ATOM 671 C C . ALA A 1 87 ? 0.452 -2.264 -15.025 1.00 94.19 87 ALA A C 1
ATOM 673 O O . ALA A 1 87 ? 1.382 -2.410 -15.816 1.00 94.19 87 ALA A O 1
ATOM 674 N N . LYS A 1 88 ? 0.253 -3.094 -13.989 1.00 89.88 88 LYS A N 1
ATOM 675 C CA . LYS A 1 88 ? 1.177 -4.165 -13.581 1.00 89.88 88 LYS A CA 1
ATOM 676 C C . LYS A 1 88 ? 2.621 -3.662 -13.466 1.00 89.88 88 LYS A C 1
ATOM 678 O O . LYS A 1 88 ? 3.561 -4.315 -13.905 1.00 89.88 88 LYS A O 1
ATOM 683 N N . SER A 1 89 ? 2.799 -2.466 -12.908 1.00 88.31 89 SER A N 1
ATOM 684 C CA . SER A 1 89 ? 4.119 -1.851 -12.724 1.00 88.31 89 SER A CA 1
ATOM 685 C C . SER A 1 89 ? 4.775 -2.234 -11.395 1.00 88.31 89 SER A C 1
ATOM 687 O O . SER A 1 89 ? 5.847 -1.723 -11.083 1.00 88.31 89 SER A O 1
ATOM 689 N N . MET A 1 90 ? 4.095 -3.059 -10.591 1.00 88.25 90 MET A N 1
ATOM 690 C CA . MET A 1 90 ? 4.560 -3.560 -9.303 1.00 88.25 90 MET A CA 1
ATOM 691 C C . MET A 1 90 ? 4.588 -5.095 -9.317 1.00 88.25 90 MET A C 1
ATOM 693 O O . MET A 1 90 ? 3.595 -5.698 -9.735 1.00 88.25 90 MET A O 1
ATOM 697 N N . PRO A 1 91 ? 5.672 -5.721 -8.827 1.00 82.19 91 PRO A N 1
ATOM 698 C CA . PRO A 1 91 ? 6.948 -5.086 -8.468 1.00 82.19 91 PRO A CA 1
ATOM 699 C C . PRO A 1 91 ? 7.610 -4.404 -9.690 1.00 82.19 91 PRO A C 1
ATOM 701 O O . PRO A 1 91 ? 7.325 -4.788 -10.825 1.00 82.19 91 PRO A O 1
ATOM 704 N N . PRO A 1 92 ? 8.441 -3.359 -9.500 1.00 77.50 92 PRO A N 1
ATOM 705 C CA . PRO A 1 92 ? 9.070 -2.662 -10.617 1.00 77.50 92 PRO A CA 1
ATOM 706 C C . PRO A 1 92 ? 9.979 -3.618 -11.396 1.00 77.50 92 PRO A C 1
ATOM 708 O O . PRO A 1 92 ? 10.723 -4.402 -10.806 1.00 77.50 92 PRO A O 1
ATOM 711 N N . TRP A 1 93 ? 9.945 -3.522 -12.727 1.00 59.88 93 TRP A N 1
ATOM 712 C CA . TRP A 1 93 ? 10.696 -4.363 -13.668 1.00 59.88 93 TRP A CA 1
ATOM 713 C C . TRP A 1 93 ? 12.205 -4.067 -13.687 1.00 59.88 93 TRP A C 1
ATOM 715 O O . TRP A 1 93 ? 12.765 -3.874 -14.750 1.00 59.88 93 TRP A O 1
ATOM 725 N N . PHE A 1 94 ? 12.844 -4.005 -12.518 1.00 55.84 94 PHE A N 1
ATOM 726 C CA . PHE A 1 94 ? 14.296 -4.028 -12.275 1.00 55.84 94 PHE A CA 1
ATOM 727 C C . PHE A 1 94 ? 14.615 -4.509 -10.846 1.00 55.84 94 PHE A C 1
ATOM 729 O O . PHE A 1 94 ? 15.725 -4.299 -10.361 1.00 55.84 94 PHE A O 1
ATOM 736 N N . ALA A 1 95 ? 13.669 -5.159 -10.151 1.00 55.56 95 ALA A N 1
ATOM 737 C CA . ALA A 1 95 ? 14.011 -6.041 -9.036 1.00 55.56 95 ALA A CA 1
ATOM 738 C C . ALA A 1 95 ? 14.763 -7.250 -9.625 1.00 55.56 95 ALA A C 1
ATOM 740 O O . ALA A 1 95 ? 14.189 -8.299 -9.903 1.00 55.56 95 ALA A O 1
ATOM 741 N N . ASP A 1 96 ? 16.025 -7.011 -9.978 1.00 44.94 96 ASP A N 1
ATOM 742 C CA . ASP A 1 96 ? 16.908 -7.907 -10.707 1.00 44.94 96 ASP A CA 1
ATOM 743 C C . ASP A 1 96 ? 17.044 -9.236 -9.941 1.00 44.94 96 ASP A C 1
ATOM 745 O O . ASP A 1 96 ? 17.467 -9.222 -8.783 1.00 44.94 96 ASP A O 1
ATOM 749 N N . PRO A 1 97 ? 16.738 -10.392 -10.557 1.00 52.38 97 PRO A N 1
ATOM 750 C CA . PRO A 1 97 ? 16.927 -11.702 -9.929 1.00 52.38 97 PRO A CA 1
ATOM 751 C C . PRO A 1 97 ? 18.392 -12.006 -9.550 1.00 52.38 97 PRO A C 1
ATOM 753 O O . PRO A 1 97 ? 18.651 -12.960 -8.813 1.00 52.38 97 PRO A O 1
ATOM 756 N N . ASN A 1 98 ? 19.355 -11.215 -10.033 1.00 51.66 98 ASN A N 1
ATOM 757 C CA . ASN A 1 98 ? 20.774 -11.299 -9.684 1.00 51.66 98 ASN A CA 1
ATOM 758 C C . ASN A 1 98 ? 21.158 -10.436 -8.471 1.00 51.66 98 ASN A C 1
ATOM 760 O O . ASN A 1 98 ? 22.225 -10.652 -7.894 1.00 51.66 98 ASN A O 1
ATOM 764 N N . VAL A 1 99 ? 20.294 -9.519 -8.024 1.00 53.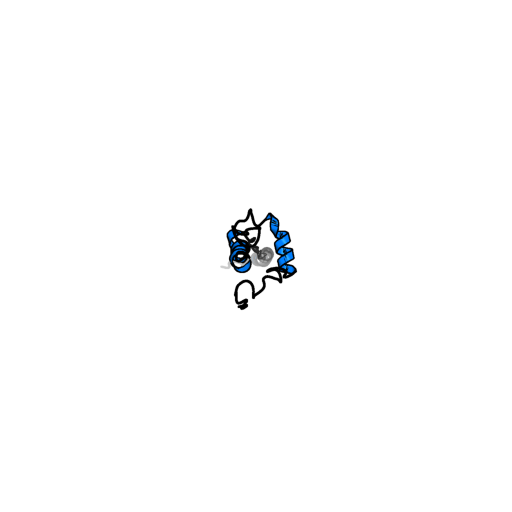75 99 VAL A N 1
ATOM 765 C CA . VAL A 1 99 ? 20.481 -8.744 -6.788 1.00 53.75 99 VAL A CA 1
ATOM 766 C C . VAL A 1 99 ? 19.609 -9.368 -5.699 1.00 53.75 99 VAL A C 1
ATOM 768 O O . VAL A 1 99 ? 18.598 -8.827 -5.267 1.00 53.75 99 VAL A O 1
ATOM 771 N N . GLY A 1 100 ? 20.014 -10.566 -5.273 1.00 47.94 100 GLY A N 1
ATOM 772 C CA . GLY A 1 100 ? 19.306 -11.368 -4.276 1.00 47.94 100 GLY A CA 1
ATOM 773 C C . GLY A 1 100 ? 18.438 -12.444 -4.921 1.00 47.94 100 GLY A C 1
ATOM 774 O O . GLY A 1 100 ? 17.410 -12.173 -5.529 1.00 47.94 100 GLY A O 1
ATOM 775 N N . LYS A 1 101 ? 18.859 -13.700 -4.765 1.00 43.44 101 LYS A N 1
ATOM 776 C CA . LYS A 1 101 ? 18.146 -14.886 -5.242 1.00 43.44 101 LYS A CA 1
ATOM 777 C C . LYS A 1 101 ? 16.775 -14.991 -4.564 1.00 43.44 101 LYS A C 1
ATOM 779 O O . LYS A 1 101 ? 16.672 -15.581 -3.492 1.00 43.44 101 LYS A O 1
ATOM 784 N N . PHE A 1 102 ? 15.728 -14.483 -5.200 1.00 52.75 102 PHE A N 1
ATOM 785 C CA . PHE A 1 102 ? 14.351 -14.808 -4.845 1.00 52.75 102 PHE A CA 1
ATOM 786 C C . PHE A 1 102 ? 13.710 -15.506 -6.042 1.00 52.75 102 PHE A C 1
ATOM 788 O O . PHE A 1 102 ? 13.544 -14.880 -7.091 1.00 52.75 102 PHE A O 1
ATOM 795 N N . PRO A 1 103 ? 13.388 -16.809 -5.947 1.00 41.78 103 PRO A N 1
ATOM 796 C CA . PRO A 1 103 ? 12.653 -17.469 -7.009 1.00 41.78 103 PRO A CA 1
ATOM 797 C C . PRO A 1 103 ? 11.275 -16.809 -7.111 1.00 41.78 103 PRO A C 1
ATOM 799 O O . PRO A 1 103 ? 10.431 -16.975 -6.236 1.00 41.78 103 PRO A O 1
ATOM 802 N N . MET A 1 104 ? 11.039 -16.062 -8.191 1.00 45.34 104 MET A N 1
ATOM 803 C CA . MET A 1 104 ? 9.695 -15.649 -8.597 1.00 45.34 104 MET A CA 1
ATOM 804 C C . MET A 1 104 ? 8.958 -16.858 -9.190 1.00 45.34 104 MET A C 1
ATOM 806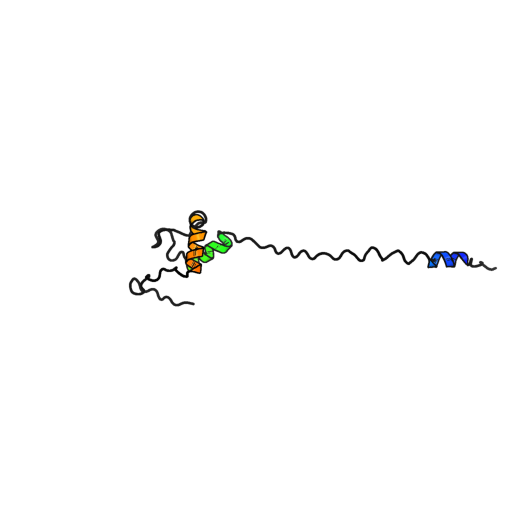 O O . MET A 1 104 ? 8.594 -16.877 -10.364 1.00 45.34 104 MET A O 1
ATOM 810 N N . THR A 1 105 ? 8.780 -17.916 -8.399 1.00 43.16 105 THR A N 1
ATOM 811 C CA . THR A 1 105 ? 7.851 -18.993 -8.739 1.00 43.16 105 THR A CA 1
ATOM 812 C C . THR A 1 105 ? 6.448 -18.496 -8.428 1.00 43.16 105 THR A C 1
ATOM 814 O O . THR A 1 105 ? 6.028 -18.472 -7.274 1.00 43.16 105 THR A O 1
ATOM 817 N N . HIS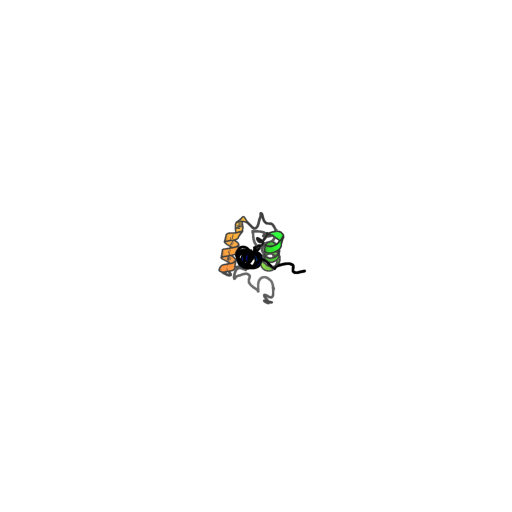 A 1 106 ? 5.753 -18.055 -9.475 1.00 45.72 106 HIS A N 1
ATOM 818 C CA . HIS A 1 106 ? 4.305 -17.890 -9.479 1.00 45.72 106 HIS A CA 1
ATOM 819 C C . HIS A 1 106 ? 3.648 -19.227 -9.090 1.00 45.72 106 HIS A C 1
ATOM 821 O O . HIS A 1 106 ? 3.771 -20.202 -9.831 1.00 45.72 106 HIS A O 1
ATOM 827 N N . HIS A 1 107 ? 2.963 -19.252 -7.947 1.00 36.81 107 HIS A N 1
ATOM 828 C CA . HIS A 1 107 ? 1.939 -20.241 -7.607 1.00 36.81 107 HIS A CA 1
ATOM 829 C C . HIS A 1 107 ? 0.578 -19.550 -7.582 1.00 36.81 107 HIS A C 1
ATOM 831 O O . HIS A 1 107 ? 0.522 -18.392 -7.103 1.00 36.81 107 HIS A O 1
#

Solvent-accessible surface area (backbone atoms only — not comparable to full-atom values): 7246 Å² total; per-residue (Å²): 135,86,86,79,82,61,75,68,65,62,56,62,67,69,74,73,77,79,83,81,74,81,83,76,78,82,73,74,78,77,79,74,78,75,73,74,76,74,73,82,43,58,79,81,58,46,42,62,52,31,57,75,74,42,35,89,34,19,24,85,93,42,87,36,97,57,35,49,84,47,67,83,58,31,59,86,41,48,68,57,52,50,52,34,61,74,68,58,52,65,79,54,100,71,79,44,63,85,74,58,87,60,85,85,72,86,127

Radius of gyration: 36.7 Å; Cα contacts (8 Å, |Δi|>4): 52; chains: 1; bounding box: 119×39×25 Å

Foldseek 3Di:
DDDDDDVVVVVVVVPPPDPPPPPPPPCDPPPPPPPPPPPDDCVPHPQVVCVVAPQCAQPVVHVDPFHPNDCVRCVVCVVVVVVCVVVVCPPPPPPPCVVDPDPPPDD